Protein AF-A0A9Q5GM07-F1 (afdb_monomer)

Organism: Clostridium beijerinckii (NCBI:txid1520)

Structure (mmCIF, N/CA/C/O backbone):
data_AF-A0A9Q5GM07-F1
#
_entry.id   AF-A0A9Q5GM07-F1
#
loop_
_atom_site.group_PDB
_atom_site.id
_atom_site.type_symbol
_atom_site.label_atom_id
_atom_site.label_alt_id
_atom_site.label_comp_id
_atom_site.label_asym_id
_atom_site.label_entity_id
_atom_site.label_seq_id
_atom_site.pdbx_PDB_ins_code
_atom_site.Cartn_x
_atom_site.Cartn_y
_atom_site.Cartn_z
_atom_site.occupancy
_atom_site.B_iso_or_equiv
_atom_site.auth_seq_id
_atom_site.auth_comp_id
_atom_site.auth_asym_id
_atom_site.auth_atom_id
_atom_site.pdbx_PDB_model_num
ATOM 1 N N . MET A 1 1 ? 16.086 5.828 -11.846 1.00 81.88 1 MET A N 1
ATOM 2 C CA . MET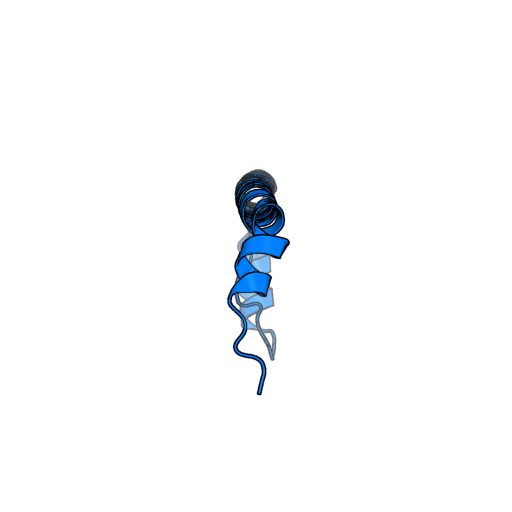 A 1 1 ? 14.681 5.425 -12.074 1.00 81.88 1 MET A CA 1
ATOM 3 C C . MET A 1 1 ? 14.591 4.261 -13.059 1.00 81.88 1 MET A C 1
ATOM 5 O O . MET A 1 1 ? 14.337 3.161 -12.600 1.00 81.88 1 MET A O 1
ATOM 9 N N . VAL A 1 2 ? 14.895 4.452 -14.351 1.00 94.81 2 VAL A N 1
ATOM 10 C CA . VAL A 1 2 ? 14.785 3.405 -15.399 1.00 94.81 2 VAL A CA 1
ATOM 11 C C . VAL A 1 2 ? 15.535 2.112 -15.061 1.00 94.81 2 VAL A C 1
ATOM 13 O O . VAL A 1 2 ? 14.978 1.033 -15.214 1.00 94.81 2 VAL A O 1
ATOM 16 N N . LYS A 1 3 ? 16.756 2.210 -14.518 1.00 96.56 3 LYS A N 1
ATOM 17 C CA . LYS A 1 3 ? 17.535 1.035 -14.099 1.00 96.56 3 LYS A CA 1
ATOM 18 C C . LYS A 1 3 ? 16.767 0.113 -13.139 1.00 96.56 3 LYS A C 1
ATOM 20 O O . LYS A 1 3 ? 16.712 -1.077 -13.382 1.00 96.56 3 LYS A O 1
ATOM 25 N N . ALA A 1 4 ? 16.089 0.663 -12.130 1.00 94.25 4 ALA A N 1
ATOM 26 C CA . ALA A 1 4 ? 15.311 -0.137 -11.180 1.00 94.25 4 A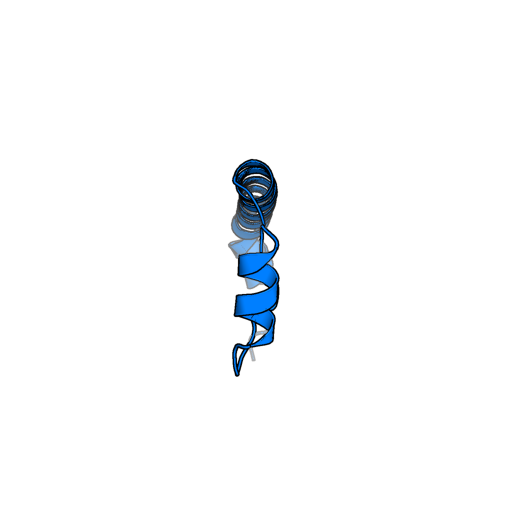LA A CA 1
ATOM 27 C C . ALA A 1 4 ? 14.111 -0.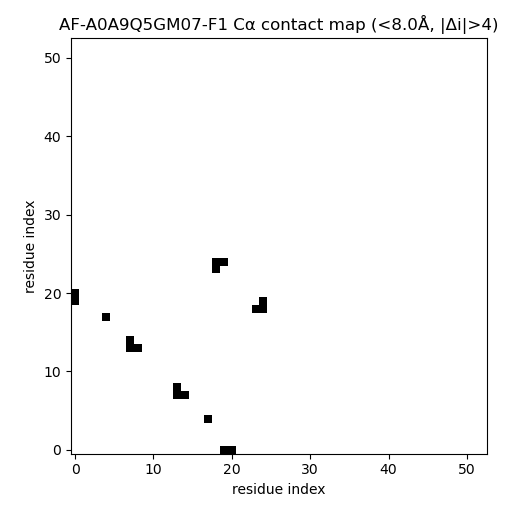853 -11.833 1.00 94.25 4 ALA A C 1
ATOM 29 O O . ALA A 1 4 ? 13.667 -1.881 -11.336 1.00 94.25 4 ALA A O 1
ATOM 30 N N . MET A 1 5 ? 13.584 -0.318 -12.941 1.00 94.88 5 MET A N 1
ATOM 31 C CA . MET A 1 5 ? 12.505 -0.957 -13.700 1.00 94.88 5 MET A CA 1
ATOM 32 C C . MET A 1 5 ? 13.037 -2.142 -14.513 1.00 94.88 5 MET A C 1
ATOM 34 O O . MET A 1 5 ? 12.417 -3.199 -14.510 1.00 94.88 5 MET A O 1
ATOM 38 N N . ILE A 1 6 ? 14.193 -1.972 -15.163 1.00 96.38 6 ILE A N 1
ATOM 39 C CA . ILE A 1 6 ? 14.870 -3.034 -15.924 1.00 96.38 6 ILE A CA 1
ATOM 40 C C . ILE A 1 6 ? 15.314 -4.151 -14.975 1.00 96.38 6 ILE A C 1
ATOM 42 O O . ILE A 1 6 ? 14.909 -5.294 -15.151 1.00 96.38 6 ILE A O 1
ATOM 46 N N . ASP A 1 7 ? 16.021 -3.793 -13.900 1.00 96.69 7 ASP A N 1
ATOM 47 C CA . ASP A 1 7 ? 16.502 -4.742 -12.892 1.00 96.69 7 ASP A CA 1
ATOM 48 C C . ASP A 1 7 ? 15.348 -5.535 -12.248 1.00 96.69 7 ASP A C 1
ATOM 50 O O . ASP A 1 7 ? 15.546 -6.648 -11.772 1.00 96.69 7 ASP A O 1
ATOM 54 N N . SER A 1 8 ? 14.133 -4.976 -12.198 1.00 95.44 8 SER A N 1
ATOM 55 C CA . SER A 1 8 ? 12.954 -5.699 -11.719 1.00 95.44 8 SER A CA 1
ATOM 56 C C . SER A 1 8 ? 12.327 -6.612 -12.765 1.00 95.44 8 SER A C 1
ATOM 58 O O . SER A 1 8 ? 11.718 -7.604 -12.377 1.00 95.44 8 SER A O 1
ATOM 60 N N . ALA A 1 9 ? 12.412 -6.276 -14.052 1.00 93.56 9 ALA A N 1
ATOM 61 C CA . ALA A 1 9 ? 11.912 -7.128 -15.128 1.00 93.56 9 ALA A CA 1
ATOM 62 C C . ALA A 1 9 ? 12.783 -8.381 -15.304 1.00 93.56 9 ALA A C 1
ATOM 64 O O . ALA A 1 9 ? 12.268 -9.436 -15.661 1.00 93.56 9 ALA A O 1
ATOM 65 N N . ASP A 1 10 ? 14.075 -8.266 -14.989 1.00 96.50 10 ASP A N 1
ATOM 66 C CA . ASP A 1 10 ? 15.037 -9.368 -15.050 1.00 96.50 10 ASP A CA 1
ATOM 67 C C . ASP A 1 10 ? 14.969 -10.308 -13.824 1.00 96.50 10 ASP A C 1
ATOM 69 O O . ASP A 1 10 ? 15.630 -11.348 -13.796 1.00 96.50 10 ASP A O 1
ATOM 73 N N . GLN A 1 11 ? 14.176 -9.979 -12.795 1.00 96.19 11 GLN A N 1
ATOM 74 C CA . GLN A 1 11 ? 13.993 -10.838 -11.619 1.00 96.19 11 GLN A CA 1
ATOM 75 C C . GLN A 1 11 ? 13.066 -12.018 -11.918 1.00 96.19 11 GLN A C 1
ATOM 77 O O . GLN A 1 11 ? 11.994 -11.852 -12.494 1.00 96.19 11 GLN A O 1
ATOM 82 N N . GLN A 1 12 ? 13.437 -13.207 -11.430 1.00 95.31 12 GLN A N 1
ATOM 83 C CA . GLN A 1 12 ? 12.605 -14.410 -11.545 1.00 95.31 12 GLN A CA 1
ATOM 84 C C . GLN A 1 12 ? 11.239 -14.244 -10.856 1.00 95.31 12 GLN A C 1
ATOM 86 O O . GLN A 1 12 ? 10.236 -14.749 -11.353 1.00 95.31 12 GLN A O 1
ATOM 91 N N . GLU A 1 13 ? 11.192 -13.488 -9.755 1.00 95.38 13 GLU A N 1
ATOM 92 C CA . GLU A 1 13 ? 9.958 -13.061 -9.092 1.00 95.38 13 GLU A CA 1
ATOM 93 C C . GLU A 1 13 ? 9.977 -11.546 -8.879 1.00 95.38 13 GLU A C 1
ATOM 95 O O . GLU A 1 13 ? 10.497 -11.037 -7.886 1.00 95.38 13 GLU A O 1
ATOM 100 N N . ALA A 1 14 ? 9.413 -10.808 -9.833 1.00 94.50 14 ALA A N 1
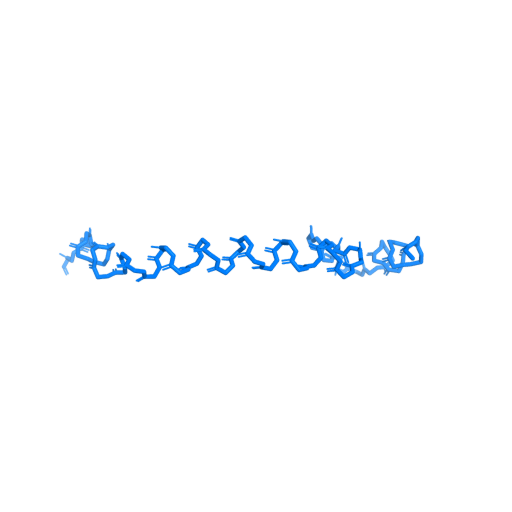ATOM 101 C CA . ALA A 1 14 ? 9.337 -9.358 -9.742 1.00 94.50 14 ALA A CA 1
ATOM 102 C C . ALA A 1 14 ? 8.373 -8.904 -8.621 1.00 94.50 14 ALA A C 1
ATOM 104 O O . ALA A 1 14 ? 7.289 -9.480 -8.451 1.00 94.50 14 ALA A O 1
ATOM 105 N N . PRO A 1 15 ? 8.696 -7.828 -7.880 1.00 94.38 15 PRO A N 1
ATOM 106 C CA . PRO A 1 15 ? 7.774 -7.232 -6.923 1.00 94.38 15 PRO A CA 1
ATOM 107 C C . PRO A 1 15 ? 6.475 -6.780 -7.601 1.00 94.38 15 PRO A C 1
ATOM 109 O O . PRO A 1 15 ? 6.477 -6.169 -8.668 1.00 94.38 15 PRO A O 1
ATOM 112 N N . LYS A 1 16 ? 5.342 -6.973 -6.913 1.00 93.44 16 LYS A N 1
ATOM 113 C CA . LYS A 1 16 ? 4.018 -6.515 -7.388 1.00 93.44 16 LYS A CA 1
ATOM 114 C C . LYS A 1 16 ? 3.939 -4.997 -7.600 1.00 93.44 16 LYS A C 1
ATOM 116 O O . LYS A 1 16 ? 3.071 -4.519 -8.327 1.00 93.44 16 LYS A O 1
ATOM 121 N N . ARG A 1 17 ? 4.795 -4.228 -6.919 1.00 94.31 17 ARG A N 1
ATOM 122 C CA . ARG A 1 17 ? 4.896 -2.770 -7.037 1.00 94.31 17 ARG A CA 1
ATOM 123 C C . ARG A 1 17 ? 6.324 -2.320 -6.755 1.00 94.31 17 ARG A C 1
ATOM 125 O O . ARG A 1 17 ? 6.894 -2.694 -5.737 1.00 94.31 17 ARG A O 1
ATOM 132 N N . ILE A 1 18 ? 6.837 -1.445 -7.614 1.00 95.25 18 ILE A N 1
ATOM 133 C CA . ILE A 1 18 ? 8.106 -0.739 -7.424 1.00 95.25 18 ILE A CA 1
ATOM 134 C C . ILE A 1 18 ? 7.779 0.743 -7.252 1.00 95.25 18 ILE A C 1
ATOM 136 O O . ILE A 1 18 ? 7.337 1.395 -8.197 1.00 95.25 18 ILE A O 1
ATOM 140 N N . THR A 1 19 ? 7.971 1.284 -6.052 1.00 96.12 19 THR A N 1
ATOM 141 C CA . THR A 1 19 ? 7.805 2.723 -5.812 1.00 96.12 19 THR A CA 1
ATOM 142 C C . THR A 1 19 ? 9.088 3.452 -6.194 1.00 96.12 19 THR A C 1
ATOM 144 O O . THR A 1 19 ? 10.171 3.089 -5.742 1.00 96.12 19 THR A O 1
ATOM 147 N N . LEU A 1 20 ? 8.978 4.473 -7.044 1.00 96.56 20 LEU A N 1
ATOM 148 C CA . LEU A 1 20 ? 10.127 5.173 -7.613 1.00 96.56 20 LEU A CA 1
ATOM 149 C C . LEU A 1 20 ? 10.218 6.595 -7.051 1.00 96.56 20 LEU A C 1
ATOM 151 O O . LEU A 1 20 ? 9.481 7.479 -7.476 1.00 96.56 20 LEU A O 1
ATOM 155 N N . GLY A 1 21 ? 11.166 6.811 -6.138 1.00 96.88 21 GLY A N 1
ATOM 156 C CA . GLY A 1 21 ? 11.426 8.113 -5.512 1.00 96.88 21 GLY A CA 1
ATOM 157 C C . GLY A 1 21 ? 10.840 8.244 -4.104 1.00 96.88 21 GLY A C 1
ATOM 158 O O . GLY A 1 21 ? 9.881 7.557 -3.750 1.00 96.88 21 GLY A O 1
ATOM 159 N N . SER A 1 22 ? 11.443 9.127 -3.305 1.00 97.62 22 SER A N 1
ATOM 160 C CA . SER A 1 22 ? 11.076 9.370 -1.903 1.00 97.62 22 SER A CA 1
ATOM 161 C C . SER A 1 22 ? 9.669 9.934 -1.761 1.00 97.62 22 SER A C 1
ATOM 163 O O . SER A 1 22 ? 8.898 9.421 -0.968 1.00 97.62 22 SER A O 1
ATOM 165 N N . ASP A 1 23 ? 9.285 10.907 -2.584 1.00 98.31 23 ASP A N 1
ATOM 166 C CA . ASP A 1 23 ? 7.986 11.577 -2.442 1.00 98.31 23 ASP A CA 1
ATOM 167 C C . ASP A 1 23 ? 6.824 10.607 -2.700 1.00 98.31 23 ASP A C 1
ATOM 169 O O . ASP A 1 23 ? 5.815 10.599 -1.991 1.00 98.31 23 ASP A O 1
ATOM 173 N N . ALA A 1 24 ? 6.992 9.731 -3.697 1.00 97.94 24 ALA A N 1
ATOM 174 C CA . ALA A 1 24 ? 6.048 8.657 -3.974 1.00 97.94 24 ALA A CA 1
ATOM 175 C C . ALA A 1 24 ? 5.999 7.648 -2.815 1.00 97.94 24 ALA A C 1
ATOM 177 O O . ALA A 1 24 ? 4.917 7.181 -2.457 1.00 97.94 24 ALA A O 1
ATOM 178 N N . TYR A 1 25 ? 7.150 7.328 -2.215 1.00 97.88 25 TYR A N 1
ATOM 179 C CA . TYR A 1 25 ? 7.220 6.477 -1.030 1.00 97.88 25 TYR A CA 1
ATOM 180 C C . TYR A 1 25 ? 6.494 7.107 0.160 1.00 97.88 25 TYR A C 1
ATOM 182 O O . TYR A 1 25 ? 5.600 6.467 0.706 1.00 97.88 25 TYR A O 1
ATOM 190 N N . ASP A 1 26 ? 6.794 8.356 0.507 1.00 98.69 26 ASP A N 1
ATOM 191 C CA . ASP A 1 26 ? 6.215 9.050 1.659 1.00 98.69 26 ASP A CA 1
ATOM 192 C C . ASP A 1 26 ? 4.697 9.200 1.519 1.00 98.69 26 ASP A C 1
ATOM 194 O O . ASP A 1 26 ? 3.949 8.954 2.468 1.00 98.69 26 ASP A O 1
ATOM 198 N N . SER A 1 27 ? 4.220 9.529 0.313 1.00 98.62 27 SER A N 1
ATOM 199 C CA . SER A 1 27 ? 2.790 9.631 0.013 1.00 98.62 27 SER A CA 1
ATOM 200 C C . SER A 1 27 ? 2.064 8.291 0.183 1.00 98.62 27 SER A C 1
ATOM 202 O O . SER A 1 27 ? 1.041 8.215 0.874 1.00 98.62 27 SER A O 1
ATOM 204 N N . ILE A 1 28 ? 2.606 7.215 -0.401 1.00 98.31 28 ILE A N 1
ATOM 205 C CA . ILE A 1 28 ? 2.015 5.874 -0.303 1.00 98.31 28 ILE A CA 1
ATOM 206 C C . ILE A 1 28 ? 2.074 5.374 1.140 1.00 98.31 28 ILE A C 1
ATOM 208 O O . ILE A 1 28 ? 1.071 4.876 1.648 1.00 98.31 28 ILE A O 1
ATOM 212 N N . HIS A 1 29 ? 3.222 5.523 1.801 1.00 98.44 29 HIS A N 1
ATOM 213 C CA . HIS A 1 29 ? 3.427 5.102 3.180 1.00 98.44 29 HIS A CA 1
ATOM 214 C C . HIS A 1 29 ? 2.413 5.779 4.099 1.00 98.44 29 HIS A C 1
ATOM 216 O O . HIS A 1 29 ? 1.680 5.092 4.805 1.00 98.44 29 HIS A O 1
ATOM 222 N N . LYS A 1 30 ? 2.291 7.109 4.019 1.00 98.62 30 LYS A N 1
ATOM 223 C CA . LYS A 1 30 ? 1.313 7.869 4.801 1.00 98.62 30 LYS A CA 1
ATOM 224 C C . LYS A 1 30 ? -0.113 7.359 4.588 1.00 98.62 30 LYS A C 1
ATOM 226 O O . LYS A 1 30 ? -0.800 7.067 5.560 1.00 98.62 30 LYS A O 1
ATOM 231 N N . SER A 1 31 ? -0.542 7.200 3.335 1.00 98.62 31 SER A N 1
ATOM 232 C CA . SER A 1 31 ? -1.894 6.718 3.031 1.00 98.62 31 SER A CA 1
ATOM 233 C C . SER A 1 31 ? -2.157 5.313 3.581 1.00 98.62 31 SER A C 1
ATOM 235 O O . SER A 1 31 ? -3.236 5.053 4.114 1.00 98.62 31 SER A O 1
ATOM 237 N N . LEU A 1 32 ? -1.186 4.402 3.468 1.00 98.44 32 LEU A N 1
ATOM 238 C CA . LEU A 1 32 ? -1.320 3.041 3.986 1.00 98.44 32 LEU A CA 1
ATOM 239 C C . LEU A 1 32 ? -1.354 3.016 5.516 1.00 98.44 32 LEU A C 1
ATOM 241 O O . LEU A 1 32 ? -2.196 2.320 6.077 1.00 98.44 32 LEU A O 1
ATOM 245 N N . SER A 1 33 ? -0.490 3.784 6.184 1.00 98.75 33 SER A N 1
ATOM 246 C CA . SER A 1 33 ? -0.480 3.891 7.645 1.00 98.75 33 SER A CA 1
ATOM 247 C C . SER A 1 33 ? -1.780 4.484 8.185 1.00 98.75 33 SER A C 1
ATOM 249 O O . SER A 1 33 ? -2.331 3.952 9.146 1.00 98.75 33 SER A O 1
ATOM 251 N N . ASP A 1 34 ? -2.296 5.540 7.551 1.00 98.75 34 ASP A N 1
ATOM 252 C CA . ASP A 1 34 ? -3.549 6.183 7.960 1.00 98.75 34 ASP A CA 1
ATOM 253 C C . 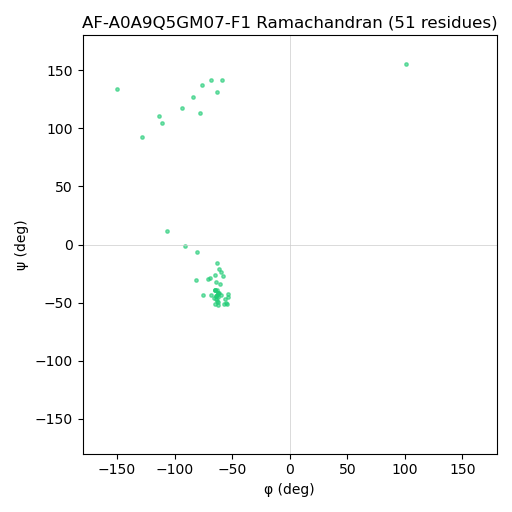ASP A 1 34 ? -4.725 5.185 7.835 1.00 98.75 34 ASP A C 1
ATOM 255 O O . ASP A 1 34 ? -5.481 4.990 8.787 1.00 98.75 34 ASP A O 1
ATOM 259 N N . ARG A 1 35 ? -4.804 4.440 6.722 1.00 98.69 35 ARG A N 1
ATOM 260 C CA . ARG A 1 35 ? -5.824 3.392 6.515 1.00 98.69 35 ARG A CA 1
ATOM 261 C C . ARG A 1 35 ? -5.691 2.213 7.479 1.00 98.69 35 ARG A C 1
ATOM 263 O O . ARG A 1 35 ? -6.701 1.669 7.917 1.00 98.69 35 ARG A O 1
ATOM 270 N N . LEU A 1 36 ? -4.464 1.794 7.787 1.00 98.75 36 LEU A N 1
ATOM 271 C CA . LEU A 1 36 ? -4.223 0.720 8.750 1.00 98.75 36 LEU A CA 1
ATOM 272 C C . LEU A 1 36 ? -4.690 1.140 10.145 1.00 98.75 36 LEU A C 1
ATOM 274 O O . LEU A 1 36 ? -5.393 0.382 10.803 1.00 98.75 36 LEU A O 1
ATOM 278 N N . LYS A 1 37 ? -4.377 2.371 10.557 1.00 98.75 37 LYS A N 1
ATOM 279 C CA . LYS A 1 37 ? -4.812 2.918 11.844 1.00 98.75 37 LYS A CA 1
ATOM 280 C C . LYS A 1 37 ? -6.338 2.953 11.967 1.00 98.75 37 LYS A C 1
ATOM 282 O O . LYS A 1 37 ? -6.872 2.602 13.016 1.00 98.75 37 LYS A O 1
ATOM 287 N N . GLU A 1 38 ? -7.040 3.372 10.913 1.00 98.56 38 GLU A N 1
ATOM 288 C CA . GLU A 1 38 ? -8.510 3.370 10.879 1.00 98.56 38 GLU A CA 1
ATOM 289 C C . GLU A 1 38 ? -9.093 1.956 11.004 1.00 98.56 38 GLU A C 1
ATOM 291 O O . GLU A 1 38 ? -10.053 1.753 11.748 1.00 98.56 38 GLU A O 1
ATOM 296 N N . LEU A 1 39 ? -8.493 0.976 10.321 1.00 98.44 39 LEU A N 1
ATOM 297 C CA . LEU A 1 39 ? -8.885 -0.431 10.417 1.00 98.44 39 LEU A CA 1
ATOM 298 C C . LEU A 1 39 ? -8.670 -0.980 11.835 1.00 98.44 39 LEU A C 1
ATOM 300 O O . LEU A 1 39 ? -9.568 -1.590 12.413 1.00 98.44 39 LEU A O 1
ATOM 304 N N . GLU A 1 40 ? -7.490 -0.752 12.409 1.00 98.50 40 GLU A N 1
ATOM 305 C CA 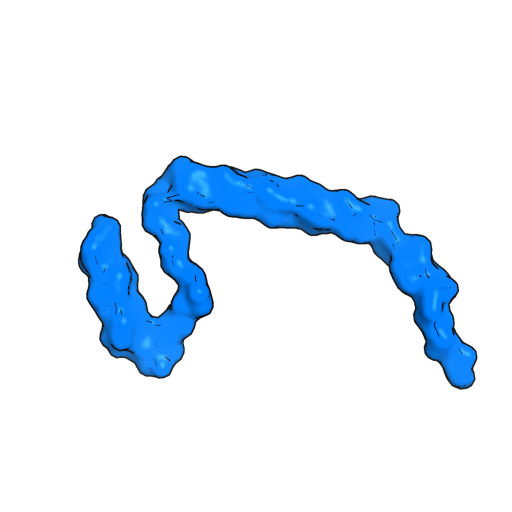. GLU A 1 40 ? -7.126 -1.254 13.736 1.00 98.50 40 GLU A CA 1
ATOM 306 C C . GLU A 1 40 ? -7.992 -0.652 14.848 1.00 98.50 40 GLU A C 1
ATOM 308 O O . GLU A 1 40 ? -8.318 -1.346 15.812 1.00 98.50 40 GLU A O 1
ATOM 313 N N . ALA A 1 41 ? -8.446 0.596 14.694 1.00 98.56 41 ALA A N 1
ATOM 314 C CA . ALA A 1 41 ? -9.380 1.227 15.626 1.00 98.56 41 ALA A CA 1
ATOM 315 C C . ALA A 1 41 ? -10.734 0.496 15.726 1.00 98.56 41 ALA A C 1
ATOM 317 O O . ALA A 1 41 ? -11.444 0.656 16.716 1.00 98.56 41 ALA A O 1
ATOM 318 N N . GLN A 1 42 ? -11.091 -0.313 14.724 1.00 98.00 42 GLN A N 1
ATOM 319 C CA . GLN A 1 42 ? -12.339 -1.078 14.677 1.00 98.00 42 GLN A CA 1
ATOM 320 C C . GLN A 1 42 ? -12.132 -2.580 14.924 1.00 98.00 42 GLN A C 1
ATOM 322 O O . GLN A 1 42 ? -13.057 -3.365 14.720 1.00 98.00 42 GLN A O 1
ATOM 327 N N . LYS A 1 43 ? -10.940 -2.996 15.378 1.00 98.06 43 LYS A N 1
ATOM 328 C CA . LYS A 1 43 ? -10.569 -4.411 15.523 1.00 98.06 43 LYS A CA 1
ATOM 329 C C . LYS A 1 43 ? -11.557 -5.219 16.367 1.00 98.06 43 LYS A C 1
ATOM 331 O O . LYS A 1 43 ? -12.028 -6.256 15.916 1.00 98.06 43 LYS A O 1
ATOM 336 N N . GLU A 1 44 ? -11.883 -4.742 17.566 1.00 97.81 44 GLU A N 1
ATOM 337 C CA . GLU A 1 44 ? -12.786 -5.460 18.479 1.00 97.81 44 GLU A CA 1
ATOM 338 C C . GLU A 1 44 ? -14.192 -5.611 17.885 1.00 97.8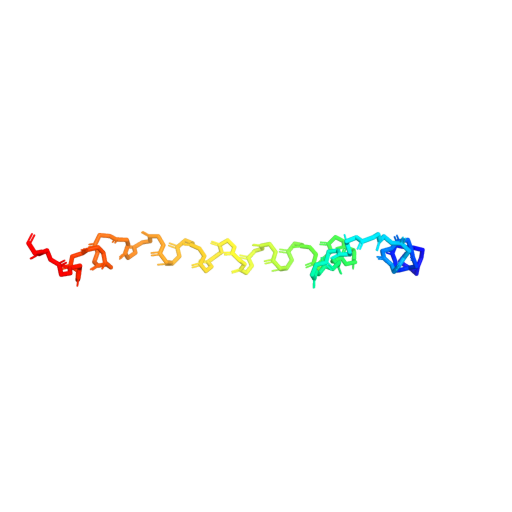1 44 GLU A C 1
ATOM 340 O O . GLU A 1 44 ? -14.803 -6.672 17.986 1.00 97.81 44 GLU A O 1
ATOM 345 N N . LEU A 1 45 ? -14.686 -4.574 17.197 1.00 97.31 45 LEU A N 1
ATOM 346 C CA . LEU A 1 45 ? -15.969 -4.638 16.501 1.00 97.31 45 LEU A CA 1
ATOM 347 C C . LEU A 1 45 ? -15.928 -5.676 15.378 1.00 97.31 45 LEU A C 1
ATOM 349 O O . LEU A 1 45 ? -16.836 -6.497 15.289 1.00 97.31 45 LEU A O 1
ATOM 353 N N . ALA A 1 46 ? -14.879 -5.668 14.554 1.00 97.19 46 ALA A N 1
ATOM 354 C CA . ALA A 1 46 ? -14.718 -6.655 13.493 1.00 97.19 46 ALA A CA 1
ATOM 355 C C . ALA A 1 46 ? -14.742 -8.085 14.061 1.00 97.19 46 ALA A C 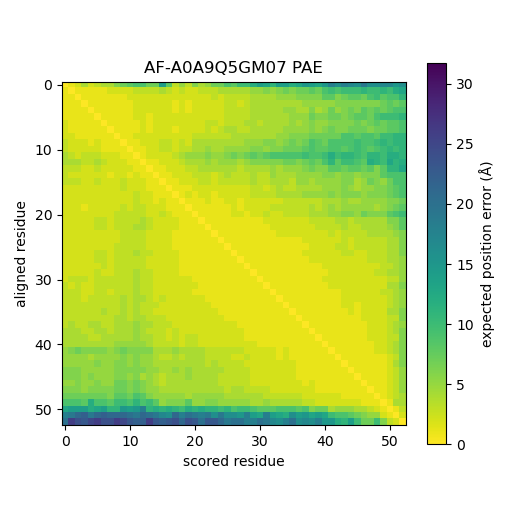1
ATOM 357 O O . ALA A 1 46 ? -15.505 -8.919 13.582 1.00 97.19 46 ALA A O 1
ATOM 358 N N . PHE A 1 47 ? -13.994 -8.342 15.137 1.00 97.25 47 PHE A N 1
ATOM 359 C CA . PHE A 1 47 ? -13.913 -9.672 15.757 1.00 97.25 47 PHE A CA 1
ATOM 360 C C . PHE A 1 47 ? -15.215 -10.090 16.450 1.00 97.25 47 PHE A C 1
ATOM 362 O O . PHE A 1 47 ? -15.544 -11.271 16.487 1.00 97.25 47 PHE A O 1
ATOM 369 N N . SER A 1 48 ? -16.014 -9.140 16.945 1.00 96.56 48 SER A N 1
ATOM 370 C CA . SER A 1 48 ? -17.326 -9.450 17.532 1.00 96.56 48 SER A CA 1
ATOM 371 C C . SER A 1 48 ? -18.326 -10.060 16.540 1.00 96.56 48 SER A C 1
ATOM 373 O O . SER A 1 48 ? -19.341 -10.612 16.959 1.00 96.56 48 SER A O 1
ATOM 375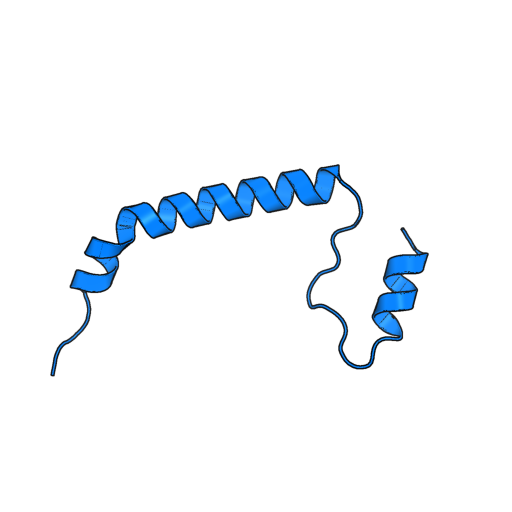 N N . THR A 1 49 ? -18.054 -9.958 15.235 1.00 95.62 49 THR A N 1
ATOM 376 C CA . THR A 1 49 ? -18.913 -10.513 14.178 1.00 95.62 49 THR A CA 1
ATOM 377 C C . THR A 1 49 ? -18.555 -11.942 13.777 1.00 95.62 49 THR A C 1
ATOM 379 O O . THR A 1 49 ? -19.240 -12.521 12.931 1.00 95.62 49 THR A O 1
ATOM 382 N N . ASP A 1 50 ? -17.522 -12.528 14.385 1.00 96.19 50 ASP A N 1
ATOM 383 C CA . ASP A 1 50 ? -17.137 -13.906 14.117 1.00 96.19 50 ASP A CA 1
ATOM 384 C C . ASP A 1 50 ? -18.255 -14.872 14.533 1.00 96.19 50 ASP A C 1
ATOM 386 O O . ASP A 1 50 ? -18.785 -14.831 15.648 1.00 96.19 50 ASP A O 1
ATOM 390 N N . PHE A 1 51 ? -18.605 -15.789 13.633 1.00 90.19 51 PHE A N 1
ATOM 391 C CA . PHE A 1 51 ? -19.499 -16.890 13.961 1.00 90.19 51 PHE A CA 1
ATOM 392 C C . PHE A 1 51 ? -18.719 -17.958 14.731 1.00 90.19 51 PHE A C 1
ATOM 394 O O . PHE A 1 51 ? -17.823 -18.599 14.182 1.00 90.19 51 PHE A O 1
ATOM 401 N N . THR A 1 52 ? -19.063 -18.154 16.000 1.00 82.81 52 THR A N 1
ATOM 402 C CA . THR A 1 52 ? -18.509 -19.226 16.834 1.00 82.81 52 THR A CA 1
ATOM 403 C C . THR A 1 52 ? -19.435 -20.446 16.774 1.00 82.81 52 THR A C 1
ATOM 405 O O . THR A 1 52 ? -20.606 -20.351 17.138 1.00 82.81 52 THR A O 1
ATOM 408 N N . VAL A 1 53 ? -18.919 -21.570 16.255 1.00 67.69 53 VAL A N 1
ATOM 409 C CA . VAL A 1 53 ? -19.558 -22.906 16.251 1.00 67.69 53 VAL A CA 1
ATOM 410 C C . VAL A 1 53 ? -19.200 -23.707 17.489 1.00 67.69 53 VAL A C 1
ATOM 412 O O . VAL A 1 53 ? -18.039 -23.595 17.939 1.00 67.69 53 VAL A O 1
#

Secondary structure (DSSP, 8-state):
-HHHHHHHHTSSS--S----SHHHHHHHHHHHHHHHHHHHTTHHHHHTT----

Radius of gyration: 17.97 Å; Cα contacts (8 Å, |Δi|>4): 9; chains: 1; bounding box: 37×34×34 Å

Mean predicted aligned error: 3.9 Å

Sequence (53 aa):
MVKAMIDSADQQEAPKRITLGSDAYDSIHKSLSDRLKELEAQKELAFSTDFTV

Solvent-accessible surface area (backbone atoms only — not comparable to full-atom values): 3394 Å² total; per-residue (Å²): 111,70,64,65,55,52,63,38,70,75,37,96,76,51,71,98,70,82,79,75,57,65,68,56,41,55,53,50,49,51,55,52,51,53,52,48,53,58,52,59,76,42,44,70,64,60,59,70,68,61,87,84,132

Foldseek 3Di:
DVVVVVVQVPDPDHDPDDQDDDVSVVVVVVVVVVVVVVVVVCVVVVVVPDDDD

pLDDT: mean 95.72, std 5.09, range [67.69, 98.75]